Protein AF-A0A060BW60-F1 (afdb_monomer_lite)

Structure (mmCIF, N/CA/C/O backbone):
data_AF-A0A060BW60-F1
#
_entry.id   AF-A0A060BW60-F1
#
loop_
_atom_site.group_PDB
_atom_site.id
_atom_site.type_symbol
_atom_site.label_atom_id
_atom_site.label_alt_id
_atom_site.label_comp_id
_atom_site.label_asym_id
_atom_site.label_entity_id
_atom_site.label_seq_id
_atom_site.pdbx_PDB_ins_code
_atom_site.Cartn_x
_atom_site.Cartn_y
_atom_site.Cartn_z
_atom_site.occupancy
_atom_site.B_iso_or_equiv
_atom_site.auth_seq_id
_atom_site.auth_comp_id
_atom_site.auth_asym_id
_atom_site.auth_atom_id
_atom_site.pdbx_PDB_model_num
ATOM 1 N N . ASN A 1 1 ? -9.218 -16.361 -17.506 1.00 85.06 1 ASN A N 1
ATOM 2 C CA . ASN A 1 1 ? -8.734 -16.171 -16.122 1.00 85.06 1 ASN A CA 1
ATOM 3 C C . ASN A 1 1 ? -7.967 -14.871 -16.048 1.00 85.06 1 ASN A C 1
ATOM 5 O O . ASN A 1 1 ? -6.989 -14.740 -16.773 1.00 85.06 1 ASN A O 1
ATOM 9 N N . ALA A 1 2 ? -8.433 -13.926 -15.234 1.00 96.62 2 ALA A N 1
ATOM 10 C CA . ALA A 1 2 ? -7.666 -12.739 -14.873 1.00 96.62 2 ALA A CA 1
ATOM 11 C C . ALA A 1 2 ? -6.792 -13.081 -13.660 1.00 96.62 2 ALA A C 1
ATOM 13 O O . ALA A 1 2 ? -7.282 -13.711 -12.724 1.00 96.62 2 ALA A O 1
ATOM 14 N N . LEU A 1 3 ? -5.514 -12.716 -13.704 1.00 98.19 3 LEU A N 1
ATOM 15 C CA . LEU A 1 3 ? -4.548 -12.960 -12.637 1.00 98.19 3 LEU A CA 1
ATOM 16 C C . LEU A 1 3 ? -4.153 -11.610 -12.050 1.00 98.19 3 LEU A C 1
ATOM 18 O O . LEU A 1 3 ? -3.747 -10.723 -12.795 1.00 98.19 3 LEU A O 1
ATOM 22 N N . PHE A 1 4 ? -4.301 -11.438 -10.745 1.00 98.00 4 PHE A N 1
ATOM 23 C CA . PHE A 1 4 ? -3.925 -10.203 -10.069 1.00 98.00 4 PHE A CA 1
ATOM 24 C C . PHE A 1 4 ? -3.567 -10.505 -8.619 1.00 98.00 4 PHE A C 1
ATOM 26 O O . PHE A 1 4 ? -4.181 -11.365 -7.986 1.00 98.00 4 PHE A O 1
ATOM 33 N N . TRP A 1 5 ? -2.600 -9.767 -8.089 1.00 98.19 5 TRP A N 1
ATOM 34 C CA . TRP A 1 5 ? -2.333 -9.724 -6.655 1.00 98.19 5 TRP A CA 1
ATOM 35 C C . TRP A 1 5 ? -3.000 -8.535 -5.977 1.00 98.19 5 TRP A C 1
ATOM 37 O O . TRP A 1 5 ? -3.444 -8.635 -4.835 1.00 98.19 5 TRP A O 1
ATOM 47 N N . ASN A 1 6 ? -3.055 -7.408 -6.683 1.00 98.38 6 ASN A N 1
ATOM 48 C CA . ASN A 1 6 ? -3.449 -6.125 -6.131 1.00 98.38 6 ASN A CA 1
ATOM 49 C C . ASN A 1 6 ? -4.646 -5.540 -6.874 1.00 98.38 6 ASN A C 1
ATOM 51 O O . ASN A 1 6 ? -4.843 -5.743 -8.072 1.00 98.38 6 ASN A O 1
ATOM 55 N N . ASN A 1 7 ? -5.413 -4.751 -6.138 1.00 98.50 7 ASN A N 1
ATOM 56 C CA . ASN A 1 7 ? -6.366 -3.780 -6.646 1.00 98.50 7 ASN A CA 1
ATOM 57 C C . ASN A 1 7 ? -6.551 -2.700 -5.564 1.00 98.50 7 ASN A C 1
ATOM 59 O O . ASN A 1 7 ? -5.853 -2.705 -4.551 1.00 98.50 7 ASN A O 1
ATOM 63 N N . HIS A 1 8 ? -7.498 -1.791 -5.768 1.00 98.31 8 HIS A N 1
ATOM 64 C CA . HIS A 1 8 ? -7.781 -0.688 -4.847 1.00 98.31 8 HIS A CA 1
ATOM 65 C C . HIS A 1 8 ? -8.527 -1.090 -3.559 1.00 98.31 8 HIS A C 1
ATOM 67 O O . HIS A 1 8 ? -8.773 -0.225 -2.722 1.00 98.31 8 HIS A O 1
ATOM 73 N N . ASP A 1 9 ? -8.930 -2.352 -3.406 1.00 98.12 9 ASP A N 1
ATOM 74 C CA . ASP A 1 9 ? -9.649 -2.862 -2.231 1.00 98.12 9 ASP A CA 1
ATOM 75 C C . ASP A 1 9 ? -8.815 -3.835 -1.392 1.00 98.12 9 ASP A C 1
ATOM 77 O O . ASP A 1 9 ? -9.195 -4.152 -0.270 1.00 98.12 9 ASP A O 1
ATOM 81 N N . GLN A 1 10 ? -7.695 -4.333 -1.914 1.00 97.44 10 GLN A N 1
ATOM 82 C CA . GLN A 1 10 ? -6.796 -5.225 -1.183 1.00 97.44 10 GLN A CA 1
ATOM 83 C C . GLN A 1 10 ? -5.565 -4.457 -0.679 1.00 97.44 10 GLN A C 1
ATOM 85 O O . GLN A 1 10 ? -5.080 -3.570 -1.389 1.00 97.44 10 GLN A O 1
ATOM 90 N N . PRO A 1 11 ? -5.009 -4.814 0.495 1.00 97.88 11 PRO A N 1
ATOM 91 C CA . PRO A 1 11 ? -3.673 -4.382 0.901 1.00 97.88 11 PRO A CA 1
ATOM 92 C C . PRO A 1 11 ? -2.619 -4.746 -0.147 1.00 97.88 11 PRO A C 1
ATOM 94 O O . PRO A 1 11 ? -2.813 -5.666 -0.949 1.00 97.88 11 PRO A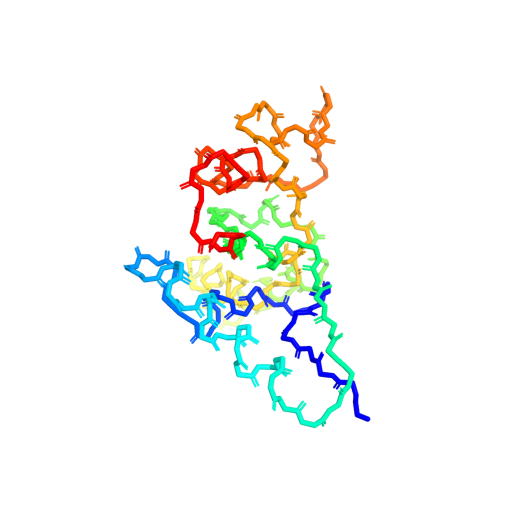 O 1
ATOM 97 N N . ARG A 1 12 ? -1.471 -4.064 -0.122 1.00 98.56 12 ARG A N 1
ATOM 98 C CA . ARG A 1 12 ? -0.362 -4.351 -1.035 1.00 98.56 12 ARG A CA 1
ATOM 99 C C . ARG A 1 12 ? 0.112 -5.784 -0.805 1.00 98.56 12 ARG A C 1
ATOM 101 O O . ARG A 1 12 ? 0.572 -6.140 0.279 1.00 98.56 12 ARG A O 1
ATOM 108 N N . ALA A 1 13 ? 0.075 -6.603 -1.849 1.00 98.31 13 ALA A N 1
ATOM 109 C CA . ALA A 1 13 ? 0.457 -8.009 -1.780 1.00 98.31 13 ALA A CA 1
ATOM 110 C C . ALA A 1 13 ? 1.887 -8.219 -1.269 1.00 98.31 13 ALA A C 1
ATOM 112 O O . ALA A 1 13 ? 2.144 -9.194 -0.569 1.00 98.31 13 ALA A O 1
ATOM 113 N N . LEU A 1 14 ? 2.800 -7.280 -1.543 1.00 98.12 14 LEU A N 1
ATOM 114 C CA . LEU A 1 14 ? 4.155 -7.312 -0.996 1.00 98.12 14 LEU A CA 1
ATOM 115 C C . LEU A 1 14 ? 4.168 -7.252 0.537 1.00 98.12 14 LEU A C 1
ATOM 117 O O . LEU A 1 14 ? 4.914 -7.999 1.161 1.00 98.12 14 LEU A O 1
ATOM 121 N N . SER A 1 15 ? 3.328 -6.409 1.141 1.00 97.94 15 SER A N 1
ATOM 122 C CA . SER A 1 15 ? 3.173 -6.326 2.598 1.00 97.94 15 SER A CA 1
ATOM 123 C C . SER A 1 15 ? 2.425 -7.521 3.184 1.00 97.94 15 SER A C 1
ATOM 125 O O . SER A 1 15 ? 2.679 -7.898 4.325 1.00 97.94 15 SER A O 1
ATOM 127 N N . ARG A 1 16 ? 1.509 -8.120 2.415 1.00 97.44 16 ARG A N 1
ATOM 128 C CA . ARG A 1 16 ? 0.652 -9.221 2.873 1.00 97.44 16 ARG A CA 1
ATOM 129 C C . ARG A 1 16 ? 1.304 -10.602 2.769 1.00 97.44 16 ARG A C 1
ATOM 131 O O . ARG A 1 16 ? 1.107 -11.433 3.650 1.00 97.44 16 ARG A O 1
ATOM 138 N N . PHE A 1 17 ? 2.026 -10.860 1.683 1.00 98.25 17 PHE A N 1
ATOM 139 C CA . PHE A 1 17 ? 2.563 -12.181 1.331 1.00 98.25 17 PHE A CA 1
ATOM 140 C C . PHE A 1 17 ? 4.090 -12.209 1.197 1.00 98.25 17 PHE A C 1
ATOM 142 O O . PHE A 1 17 ? 4.666 -13.290 1.088 1.00 98.25 17 PHE A O 1
ATOM 149 N N . GLY A 1 18 ? 4.746 -11.048 1.180 1.00 97.81 18 GLY A N 1
ATOM 150 C CA . GLY A 1 18 ? 6.200 -10.926 1.118 1.00 97.81 18 GLY A CA 1
ATOM 151 C C . GLY A 1 18 ? 6.823 -10.468 2.437 1.00 97.81 18 GLY A C 1
ATOM 152 O O . GLY A 1 18 ? 6.169 -10.411 3.476 1.00 97.81 18 GLY A O 1
ATOM 153 N N . ASP A 1 19 ? 8.105 -10.108 2.374 1.00 97.88 19 ASP A N 1
ATOM 154 C CA . ASP A 1 19 ? 8.829 -9.466 3.474 1.00 97.88 19 ASP A CA 1
ATOM 155 C C . ASP A 1 19 ? 9.407 -8.121 3.000 1.00 97.88 19 ASP A C 1
ATOM 157 O O . ASP A 1 19 ? 10.538 -8.06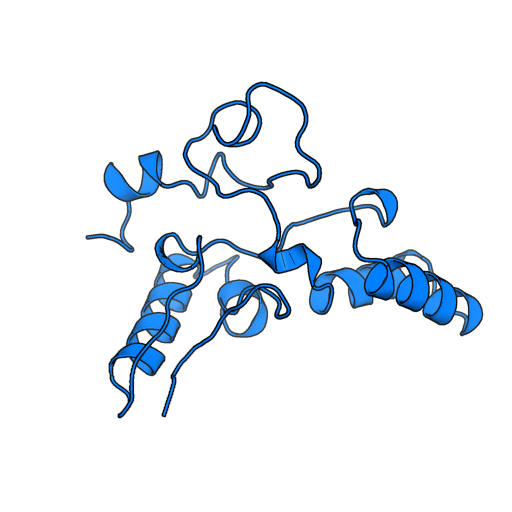3 2.502 1.00 97.88 19 ASP A O 1
ATOM 161 N N . PRO A 1 20 ? 8.645 -7.018 3.119 1.00 96.06 20 PRO A N 1
ATOM 162 C CA . PRO A 1 20 ? 9.104 -5.702 2.692 1.00 96.06 20 PRO A CA 1
ATOM 163 C C . PRO A 1 20 ? 10.216 -5.117 3.572 1.00 96.06 20 PRO A C 1
ATOM 165 O O . PRO A 1 20 ? 10.822 -4.128 3.167 1.00 96.06 20 PRO A O 1
ATOM 168 N N . GLN A 1 21 ? 10.486 -5.678 4.756 1.00 95.19 21 GLN A N 1
ATOM 169 C CA . GLN A 1 21 ? 11.503 -5.149 5.667 1.00 95.19 21 GLN A CA 1
ATOM 170 C C . GLN A 1 21 ? 12.884 -5.704 5.332 1.00 95.19 21 GLN A C 1
ATOM 172 O O . GLN A 1 21 ? 13.834 -4.940 5.184 1.00 95.19 21 GLN A O 1
ATOM 177 N N . ASN A 1 22 ? 12.991 -7.023 5.166 1.00 97.56 22 ASN A N 1
ATOM 178 C CA . ASN A 1 22 ? 14.284 -7.679 4.959 1.00 97.56 22 ASN A CA 1
ATOM 179 C C . ASN A 1 22 ? 14.543 -8.024 3.487 1.00 97.56 22 ASN A C 1
ATOM 181 O O . ASN A 1 22 ? 15.693 -8.053 3.048 1.00 97.56 22 ASN A O 1
ATOM 185 N N . TYR A 1 23 ? 13.488 -8.281 2.705 1.00 97.69 23 TYR A N 1
ATOM 186 C CA . TYR A 1 23 ? 13.599 -8.856 1.361 1.00 97.69 23 TYR A CA 1
ATOM 187 C C . TYR A 1 23 ? 12.641 -8.219 0.351 1.00 97.69 23 TYR A C 1
ATOM 189 O O . TYR A 1 23 ? 12.097 -8.920 -0.505 1.00 97.69 23 TYR A O 1
ATOM 197 N N . ARG A 1 24 ? 12.446 -6.895 0.412 1.00 96.94 24 ARG A N 1
ATOM 198 C CA . ARG A 1 24 ? 11.461 -6.172 -0.413 1.00 96.94 24 ARG A CA 1
ATOM 199 C C . ARG A 1 24 ? 11.540 -6.512 -1.903 1.00 96.94 24 ARG A C 1
ATOM 201 O O . ARG A 1 24 ? 10.558 -6.968 -2.477 1.00 96.94 24 ARG A O 1
ATOM 208 N N . ILE A 1 25 ? 12.717 -6.326 -2.504 1.00 97.56 25 ILE A N 1
ATOM 209 C CA . ILE A 1 25 ? 12.950 -6.536 -3.944 1.00 97.56 25 ILE A CA 1
ATOM 210 C C . ILE A 1 25 ? 12.735 -8.008 -4.313 1.00 97.56 25 ILE A C 1
ATOM 212 O O . ILE A 1 25 ? 11.945 -8.313 -5.201 1.00 97.56 25 ILE A O 1
ATOM 216 N N . LYS A 1 26 ? 13.373 -8.929 -3.578 1.00 98.00 26 LYS A N 1
ATOM 217 C CA . LYS A 1 26 ? 13.271 -10.375 -3.839 1.00 98.00 26 LYS A CA 1
ATOM 218 C C . LYS A 1 26 ? 11.829 -10.874 -3.714 1.00 98.00 26 LYS A C 1
ATOM 220 O O . LYS A 1 26 ? 11.365 -11.631 -4.557 1.00 98.00 26 LYS A O 1
ATOM 225 N N . SER A 1 27 ? 11.105 -10.421 -2.691 1.00 98.31 27 SER A N 1
ATOM 226 C CA . SER A 1 27 ? 9.700 -10.784 -2.475 1.00 98.31 27 SER A CA 1
ATOM 227 C C . SER A 1 27 ? 8.804 -10.251 -3.595 1.00 98.31 27 SER A C 1
ATOM 229 O O . SER A 1 27 ? 7.965 -10.990 -4.103 1.00 98.31 27 SER A O 1
ATOM 231 N N . ALA A 1 28 ? 9.005 -8.998 -4.021 1.00 98.06 28 ALA A N 1
ATOM 232 C CA . ALA A 1 28 ? 8.265 -8.408 -5.137 1.00 98.06 28 ALA A CA 1
ATOM 233 C C . ALA A 1 28 ? 8.491 -9.188 -6.443 1.00 98.06 28 ALA A C 1
ATOM 235 O O . ALA A 1 28 ? 7.527 -9.542 -7.120 1.00 98.06 28 ALA A O 1
ATOM 236 N N . GLN A 1 29 ? 9.743 -9.536 -6.754 1.00 97.62 29 GLN A N 1
ATOM 237 C CA . GLN A 1 29 ? 10.089 -10.327 -7.938 1.00 97.62 29 GLN A CA 1
ATOM 238 C C . GLN A 1 29 ? 9.475 -11.734 -7.902 1.00 97.62 29 GLN A C 1
ATOM 240 O O . GLN A 1 29 ? 8.956 -12.199 -8.917 1.00 97.62 29 GLN A O 1
ATOM 245 N N . VAL A 1 30 ? 9.482 -12.408 -6.744 1.00 97.94 30 VAL A N 1
ATOM 246 C CA . VAL A 1 30 ? 8.852 -13.731 -6.583 1.00 97.94 30 VAL A CA 1
ATOM 247 C C . VAL A 1 30 ? 7.342 -13.653 -6.805 1.00 97.94 30 VAL A C 1
ATOM 249 O O . VAL A 1 30 ? 6.803 -14.465 -7.556 1.00 97.94 30 VAL A O 1
ATOM 252 N N . LEU A 1 31 ? 6.659 -12.668 -6.210 1.00 98.25 31 LEU A N 1
ATOM 253 C CA . LEU A 1 31 ? 5.219 -12.472 -6.401 1.00 98.25 31 LEU A CA 1
ATOM 254 C C . LEU A 1 31 ? 4.883 -12.189 -7.872 1.00 98.25 31 LEU A C 1
ATOM 256 O O . LEU A 1 31 ? 3.997 -12.840 -8.433 1.00 98.25 31 LEU A O 1
ATOM 260 N N . ALA A 1 32 ? 5.619 -11.281 -8.517 1.00 97.69 32 ALA A N 1
ATOM 261 C CA . ALA A 1 32 ? 5.440 -10.976 -9.933 1.00 97.69 32 ALA A CA 1
ATOM 262 C C . ALA A 1 32 ? 5.656 -12.224 -10.804 1.00 97.69 32 ALA A C 1
ATOM 264 O O . ALA A 1 32 ? 4.800 -12.555 -11.619 1.00 97.69 32 ALA A O 1
ATOM 265 N N . THR A 1 33 ? 6.743 -12.966 -10.577 1.00 97.69 33 THR A N 1
ATOM 266 C CA . THR A 1 33 ? 7.068 -14.199 -11.315 1.00 97.69 33 THR A CA 1
ATOM 267 C C . THR A 1 33 ? 5.970 -15.248 -11.163 1.00 97.69 33 THR A C 1
ATOM 269 O O . THR A 1 33 ? 5.517 -15.813 -12.157 1.00 97.69 33 THR A O 1
ATOM 272 N N . ALA A 1 34 ? 5.497 -15.480 -9.934 1.00 96.88 34 ALA A N 1
ATOM 273 C C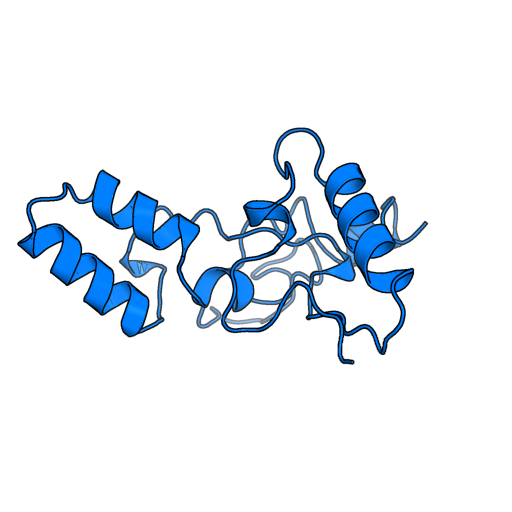A . ALA A 1 34 ? 4.435 -16.442 -9.667 1.00 96.88 34 ALA A CA 1
ATOM 274 C C . ALA A 1 34 ? 3.153 -16.099 -10.439 1.00 96.88 34 ALA A C 1
ATOM 276 O O . ALA A 1 34 ? 2.547 -16.986 -11.031 1.00 96.88 34 ALA A O 1
ATOM 277 N N . MET A 1 35 ? 2.758 -14.821 -10.484 1.00 97.00 35 MET A N 1
ATOM 278 C CA . MET A 1 35 ? 1.563 -14.386 -11.216 1.00 97.00 35 MET A CA 1
ATOM 279 C C . MET A 1 35 ? 1.744 -14.417 -12.733 1.00 97.00 35 MET A C 1
ATOM 281 O O . MET A 1 35 ? 0.891 -14.950 -13.438 1.00 97.00 35 MET A O 1
ATOM 285 N N . GLN A 1 36 ? 2.834 -13.841 -13.237 1.00 96.69 36 GLN A N 1
ATOM 286 C CA . GLN A 1 36 ? 3.061 -13.634 -14.670 1.00 96.69 36 GLN A CA 1
ATOM 287 C C . GLN A 1 36 ? 3.264 -14.950 -15.433 1.00 96.69 36 GLN A C 1
ATOM 289 O O . GLN A 1 36 ? 2.958 -15.022 -16.620 1.00 96.69 36 GLN A O 1
ATOM 294 N N . LEU A 1 37 ? 3.751 -16.001 -14.763 1.00 97.25 37 LEU A N 1
ATOM 295 C CA . LEU A 1 37 ? 3.993 -17.312 -15.376 1.00 97.25 37 LEU A CA 1
ATOM 296 C C . LEU A 1 37 ? 2.813 -18.292 -15.246 1.00 97.25 37 LEU A C 1
ATOM 298 O O . LEU A 1 37 ? 2.886 -19.416 -15.746 1.00 97.25 37 LEU A O 1
ATOM 302 N N . MET A 1 38 ? 1.714 -17.894 -14.599 1.00 97.75 38 MET A N 1
ATOM 303 C CA . MET A 1 38 ? 0.484 -18.686 -14.564 1.00 97.75 38 MET A CA 1
ATOM 304 C C . MET A 1 38 ? -0.331 -18.526 -15.859 1.00 97.75 38 MET A C 1
ATOM 306 O O . MET A 1 38 ? -0.288 -17.506 -16.543 1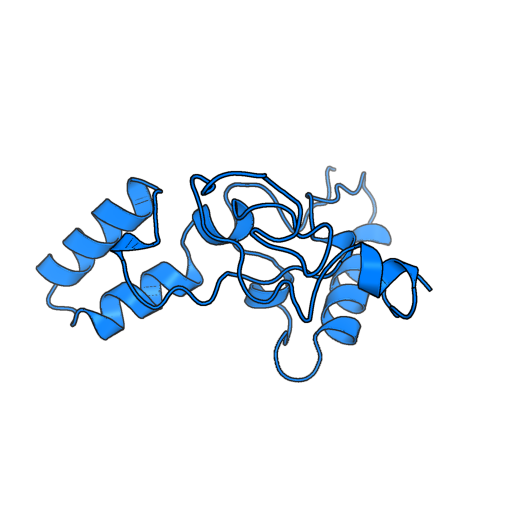.00 97.75 38 MET A O 1
ATOM 310 N N . ARG A 1 39 ? -1.145 -19.537 -16.200 1.00 98.06 39 ARG A N 1
ATOM 311 C CA . ARG A 1 39 ? -2.051 -19.470 -17.359 1.00 98.06 39 ARG A CA 1
ATOM 312 C C . ARG A 1 39 ? -3.195 -18.485 -17.097 1.00 98.06 39 ARG A C 1
ATOM 314 O O . ARG A 1 39 ? -4.158 -18.806 -16.398 1.00 98.06 39 ARG A O 1
ATOM 321 N N . GLY A 1 40 ? -3.146 -17.326 -17.740 1.00 97.69 40 GLY A N 1
ATOM 322 C CA . GLY A 1 40 ? -4.202 -16.320 -17.686 1.00 97.69 40 GLY A CA 1
ATOM 323 C C . GLY A 1 40 ? -3.742 -14.985 -18.255 1.00 97.69 40 GLY A C 1
ATOM 324 O O . GLY A 1 40 ? -2.712 -14.909 -18.916 1.00 97.69 40 GLY A O 1
ATOM 325 N N . THR A 1 41 ? -4.522 -13.940 -18.004 1.00 98.31 41 THR A N 1
ATOM 326 C CA . THR A 1 41 ? -4.179 -12.560 -18.357 1.00 98.31 41 THR A CA 1
ATOM 327 C C . THR A 1 41 ? -3.786 -11.821 -17.076 1.00 98.31 41 THR A C 1
ATOM 329 O O . THR A 1 41 ? -4.661 -11.631 -16.225 1.00 98.31 41 THR A O 1
ATOM 332 N N . PRO A 1 42 ? -2.505 -11.457 -16.897 1.00 98.06 42 PRO A N 1
ATOM 333 C CA . PRO A 1 42 ? -2.026 -10.773 -15.703 1.00 98.06 42 PRO A CA 1
ATOM 334 C C . PRO A 1 42 ? -2.400 -9.289 -15.706 1.00 98.06 42 PRO A C 1
ATOM 336 O O . PRO A 1 42 ? -2.392 -8.632 -16.746 1.00 98.06 42 PRO A O 1
ATOM 339 N N . PHE A 1 43 ? -2.702 -8.766 -14.523 1.00 98.38 43 PHE A N 1
ATOM 340 C CA . PHE A 1 43 ? -2.970 -7.358 -14.261 1.00 98.38 43 PHE A CA 1
ATOM 341 C C . PHE A 1 43 ? -1.988 -6.857 -13.208 1.00 98.38 43 PHE A C 1
ATOM 343 O O . PHE A 1 43 ? -1.795 -7.499 -12.179 1.00 98.38 43 PHE A O 1
ATOM 350 N N . ILE A 1 44 ? -1.397 -5.695 -13.472 1.00 98.19 44 ILE A N 1
ATOM 351 C CA . ILE A 1 44 ? -0.512 -4.987 -12.546 1.00 98.19 44 ILE A CA 1
ATOM 352 C C . ILE A 1 44 ? -1.274 -3.762 -12.047 1.00 98.19 44 ILE A C 1
ATOM 354 O O . ILE A 1 44 ? -1.825 -3.004 -12.848 1.00 98.19 44 ILE A O 1
ATOM 358 N N . TYR A 1 45 ? -1.320 -3.569 -10.732 1.00 98.69 45 TYR A N 1
ATOM 359 C CA . TYR A 1 45 ? -1.923 -2.380 -10.132 1.00 98.69 45 TYR A CA 1
ATOM 360 C C . TYR A 1 45 ? -0.866 -1.301 -9.867 1.00 98.69 45 TYR A C 1
ATOM 362 O O . TYR A 1 45 ? 0.260 -1.621 -9.505 1.00 98.69 45 TYR A O 1
ATOM 370 N N . GLN A 1 46 ? -1.227 -0.020 -9.995 1.00 98.62 46 GLN A N 1
ATOM 371 C CA . GLN A 1 46 ? -0.281 1.101 -9.886 1.00 98.62 46 GLN A CA 1
ATOM 372 C C . GLN A 1 46 ? 0.607 1.030 -8.632 1.00 98.62 46 GLN A C 1
ATOM 374 O O . GLN A 1 46 ? 0.115 0.970 -7.500 1.00 98.62 46 GLN A O 1
ATOM 379 N N . GLY A 1 47 ? 1.922 1.050 -8.815 1.00 98.38 47 GLY A N 1
ATOM 380 C CA . GLY A 1 47 ? 2.905 0.961 -7.742 1.00 98.38 47 GLY A CA 1
ATOM 381 C C . GLY A 1 47 ? 3.321 -0.462 -7.362 1.00 98.38 47 GLY A C 1
ATOM 382 O O . GLY A 1 47 ? 4.289 -0.624 -6.620 1.00 98.38 47 GLY A O 1
ATOM 383 N N . GLU A 1 48 ? 2.632 -1.499 -7.848 1.00 98.31 48 GLU A N 1
ATOM 384 C CA . GLU A 1 48 ? 3.092 -2.889 -7.716 1.00 98.31 48 GLU A CA 1
ATOM 385 C C . GLU A 1 48 ? 4.446 -3.077 -8.406 1.00 98.31 48 GLU A C 1
ATOM 387 O O . GLU A 1 48 ? 5.335 -3.724 -7.858 1.00 98.31 48 GLU A O 1
ATOM 392 N N . GLU A 1 49 ? 4.634 -2.427 -9.553 1.00 97.62 49 GLU A N 1
ATOM 393 C CA . GLU A 1 49 ? 5.826 -2.506 -10.390 1.00 97.62 49 GLU A CA 1
ATOM 394 C C . GLU A 1 49 ? 7.080 -1.890 -9.756 1.00 97.62 49 GLU A C 1
ATOM 396 O O . GLU A 1 49 ? 8.184 -2.230 -10.154 1.00 97.62 49 GLU A O 1
ATOM 401 N N . ILE A 1 50 ? 6.933 -1.033 -8.741 1.00 98.00 50 ILE A N 1
ATOM 402 C CA . ILE A 1 50 ? 8.054 -0.506 -7.936 1.00 98.00 50 ILE A CA 1
ATOM 403 C C . ILE A 1 50 ? 8.098 -1.118 -6.527 1.00 98.00 50 ILE A C 1
ATOM 405 O O . ILE A 1 50 ? 8.867 -0.686 -5.665 1.00 98.00 50 ILE A O 1
ATOM 409 N N . GLY A 1 51 ? 7.249 -2.115 -6.257 1.00 97.69 51 GLY A N 1
ATOM 410 C CA . GLY A 1 51 ? 7.152 -2.762 -4.954 1.00 97.69 51 GLY A CA 1
ATOM 411 C C . GLY A 1 51 ? 6.698 -1.813 -3.841 1.00 97.69 51 GLY A C 1
ATOM 412 O O . GLY A 1 51 ? 7.301 -1.810 -2.765 1.00 97.69 51 GLY A O 1
ATOM 413 N N . MET A 1 52 ? 5.666 -0.994 -4.090 1.00 98.50 52 MET A N 1
ATOM 414 C CA . MET A 1 52 ? 5.014 -0.207 -3.037 1.00 98.50 52 MET A CA 1
ATOM 415 C C . MET A 1 52 ? 4.459 -1.116 -1.936 1.00 98.50 52 MET A C 1
ATOM 417 O O . MET A 1 52 ? 3.926 -2.198 -2.190 1.00 98.50 52 MET A O 1
ATOM 421 N N . THR A 1 53 ? 4.552 -0.633 -0.702 1.00 98.44 53 THR A N 1
ATOM 422 C CA . THR A 1 53 ? 4.102 -1.326 0.508 1.00 98.44 53 THR A CA 1
ATOM 423 C C . THR A 1 53 ? 2.888 -0.625 1.100 1.00 98.44 53 THR A C 1
ATOM 425 O O . THR A 1 53 ? 2.603 0.527 0.768 1.00 98.44 53 THR A O 1
ATOM 428 N N . ASP A 1 54 ? 2.202 -1.298 2.018 1.00 98.44 54 ASP A N 1
ATOM 429 C CA . ASP A 1 54 ? 1.214 -0.650 2.880 1.00 98.44 54 ASP A CA 1
ATOM 430 C C . ASP A 1 54 ? 1.834 0.565 3.600 1.00 98.44 54 ASP A C 1
ATOM 432 O O . ASP A 1 54 ? 3.029 0.542 3.938 1.00 98.44 54 ASP A O 1
ATOM 436 N N . PRO A 1 55 ? 1.055 1.634 3.840 1.00 97.50 55 PRO A N 1
ATOM 437 C CA . PRO A 1 55 ? 1.527 2.805 4.551 1.00 97.50 55 PRO A CA 1
ATOM 438 C C . PRO A 1 55 ? 1.677 2.535 6.043 1.00 97.50 55 PRO A C 1
ATOM 440 O O . PRO A 1 55 ? 0.812 1.943 6.686 1.00 97.50 55 PRO A O 1
ATOM 443 N N . ASP A 1 56 ? 2.735 3.075 6.640 1.00 93.88 56 ASP A N 1
ATOM 444 C CA . ASP A 1 56 ? 2.940 2.993 8.087 1.00 93.88 56 ASP A CA 1
ATOM 445 C C . ASP A 1 56 ? 2.255 4.160 8.827 1.00 93.88 56 ASP A C 1
ATOM 447 O O . ASP A 1 56 ? 2.889 5.027 9.437 1.00 93.88 56 ASP A O 1
ATOM 451 N N . TYR A 1 57 ? 0.925 4.222 8.725 1.00 97.56 57 TYR A N 1
ATOM 452 C CA . TYR A 1 57 ? 0.099 5.229 9.398 1.00 97.56 57 TYR A CA 1
ATOM 453 C C . TYR A 1 57 ? -0.007 4.973 10.900 1.00 97.56 57 TYR A C 1
ATOM 455 O O . TYR A 1 57 ? -0.506 3.945 11.337 1.00 97.56 57 TYR A O 1
ATOM 463 N N . GLN A 1 58 ? 0.416 5.930 11.726 1.00 96.31 58 GLN A N 1
ATOM 464 C CA . GLN A 1 58 ? 0.440 5.753 13.186 1.00 96.31 58 GLN A CA 1
ATOM 465 C C . GLN A 1 58 ? -0.860 6.156 13.882 1.00 96.31 58 GLN A C 1
ATOM 467 O O . GLN A 1 58 ? -0.972 6.008 15.098 1.00 96.31 58 GLN A O 1
ATOM 472 N N . LYS A 1 59 ? -1.830 6.713 13.150 1.00 97.06 59 LYS A N 1
ATOM 473 C CA . LYS A 1 59 ? -3.071 7.235 13.725 1.00 97.06 59 LYS A CA 1
ATOM 474 C C . LYS A 1 59 ? -4.257 6.872 12.848 1.00 97.06 59 LYS A C 1
ATOM 476 O O . LYS A 1 59 ? -4.176 6.953 11.628 1.00 97.06 59 LYS A O 1
ATOM 481 N N . ILE A 1 60 ? -5.400 6.589 13.475 1.00 97.94 60 ILE A N 1
ATOM 482 C CA . ILE A 1 60 ? -6.655 6.348 12.747 1.00 97.94 60 ILE A CA 1
ATOM 483 C C . ILE A 1 60 ? -7.065 7.554 11.880 1.00 97.94 60 ILE A C 1
ATOM 485 O O . ILE A 1 60 ? -7.644 7.386 10.817 1.00 97.94 60 ILE A O 1
ATOM 489 N N . SER A 1 61 ? -6.686 8.775 12.276 1.00 97.19 61 SER A N 1
ATOM 490 C CA . SER A 1 61 ? -6.960 10.011 11.526 1.00 97.19 61 SER A CA 1
ATOM 491 C C . SER A 1 61 ? -6.264 10.104 10.161 1.00 97.19 61 SER A C 1
ATOM 493 O O . SER A 1 61 ? -6.636 10.952 9.342 1.00 97.19 61 SER A O 1
ATOM 495 N N . ASP A 1 62 ? -5.232 9.285 9.937 1.00 97.62 62 ASP A N 1
ATOM 496 C CA . ASP A 1 62 ? -4.514 9.221 8.662 1.00 97.62 62 ASP A CA 1
ATOM 497 C C . ASP A 1 62 ? -5.292 8.411 7.610 1.00 97.62 62 ASP A C 1
ATOM 499 O O . ASP A 1 62 ? -5.085 8.613 6.415 1.00 97.62 62 ASP A O 1
ATOM 503 N N . TYR A 1 63 ? -6.239 7.576 8.048 1.00 98.38 63 TYR A N 1
ATOM 504 C CA . TYR A 1 63 ? -7.155 6.828 7.190 1.00 98.38 63 TYR A CA 1
ATOM 505 C C . TYR A 1 63 ? -8.360 7.683 6.759 1.00 98.38 63 TYR A C 1
ATOM 507 O O . TYR A 1 63 ? -8.712 8.688 7.393 1.00 98.38 63 TYR A O 1
ATOM 515 N N . LYS A 1 64 ? -8.974 7.299 5.638 1.00 98.25 64 LYS A N 1
ATOM 516 C CA . LYS A 1 64 ? -10.131 7.953 5.007 1.00 98.25 64 LYS A CA 1
ATOM 517 C C . LYS A 1 64 ? -11.258 6.986 4.674 1.00 98.25 64 LYS A C 1
ATOM 519 O O . LYS A 1 64 ? -12.394 7.437 4.548 1.00 98.25 64 LYS A O 1
ATOM 524 N N . ASP A 1 65 ? -10.970 5.697 4.547 1.00 98.31 65 ASP A N 1
ATOM 525 C CA . ASP A 1 65 ? -11.971 4.688 4.245 1.00 98.31 65 ASP A CA 1
ATOM 526 C C . ASP A 1 65 ? -12.997 4.562 5.374 1.00 98.31 65 ASP A C 1
ATOM 528 O O . ASP A 1 65 ? -12.655 4.302 6.529 1.00 98.31 65 ASP A O 1
ATOM 532 N N . VAL A 1 66 ? -14.274 4.733 5.031 1.00 97.94 66 VAL A N 1
ATOM 533 C CA . VAL A 1 66 ? -15.381 4.690 5.995 1.00 97.94 66 VAL A CA 1
ATOM 534 C C . VAL A 1 66 ? -15.487 3.328 6.678 1.00 97.94 66 VAL A C 1
ATOM 536 O O . VAL A 1 66 ? -15.789 3.262 7.864 1.00 97.94 66 VAL A O 1
ATOM 539 N N . GLU A 1 67 ? -15.182 2.250 5.956 1.00 97.88 67 GLU A N 1
ATOM 540 C CA . GLU A 1 67 ? -15.184 0.893 6.498 1.00 97.88 67 GLU A CA 1
ATOM 541 C C . GLU A 1 67 ? -14.101 0.735 7.570 1.00 97.88 67 GLU A C 1
ATOM 543 O O . GLU A 1 67 ? -14.408 0.328 8.687 1.00 97.88 67 GLU A O 1
ATOM 548 N N . SER A 1 68 ? -12.872 1.179 7.291 1.00 98.12 68 SER A N 1
ATOM 549 C CA . SER A 1 68 ? -11.784 1.206 8.276 1.00 98.12 68 SER A CA 1
ATOM 550 C C . SER A 1 68 ? -12.111 2.059 9.506 1.00 98.12 68 SER A C 1
ATOM 552 O O . SER A 1 68 ? -11.789 1.674 10.631 1.00 98.12 68 SER A O 1
ATOM 554 N N . LEU A 1 69 ? -12.760 3.215 9.320 1.00 98.50 69 LEU A N 1
ATOM 555 C CA . LEU A 1 69 ? -13.169 4.080 10.430 1.00 98.50 69 LEU A CA 1
ATOM 556 C C . LEU A 1 69 ? -14.259 3.426 11.290 1.00 98.50 69 LEU A C 1
ATOM 558 O O . LEU A 1 69 ? -14.159 3.465 12.516 1.00 98.50 69 LEU A O 1
ATOM 562 N N . ASN A 1 70 ? -15.259 2.796 10.671 1.00 98.56 70 ASN A N 1
ATOM 563 C CA . ASN A 1 70 ? -16.327 2.091 11.378 1.00 98.56 70 ASN A CA 1
ATOM 564 C C . ASN A 1 70 ? -15.786 0.859 12.111 1.00 98.56 70 ASN A C 1
ATOM 566 O O . ASN A 1 70 ? -16.000 0.730 13.315 1.00 98.56 70 ASN A O 1
ATOM 570 N N . ALA A 1 71 ? -14.995 0.024 11.432 1.00 98.38 71 ALA A N 1
ATOM 571 C CA . ALA A 1 71 ? -14.361 -1.152 12.019 1.00 98.38 71 ALA A CA 1
ATOM 572 C C . ALA A 1 71 ? -13.479 -0.781 13.219 1.00 98.38 71 ALA A C 1
ATOM 574 O O . ALA A 1 71 ? -13.471 -1.475 14.235 1.00 98.38 71 ALA A O 1
ATOM 575 N N . TYR A 1 72 ? -12.771 0.351 13.155 1.00 98.62 72 TYR A N 1
ATOM 576 C CA . TYR A 1 72 ? -12.012 0.852 14.297 1.00 98.62 72 TYR A CA 1
ATOM 577 C C . TYR A 1 72 ? -12.917 1.150 15.502 1.00 98.62 72 TYR A C 1
ATOM 579 O O . TYR A 1 72 ? -12.597 0.729 16.613 1.00 98.62 72 TYR A O 1
ATOM 587 N N . GLN A 1 73 ? -14.053 1.829 15.301 1.00 98.62 73 GLN A N 1
ATOM 588 C CA . GLN A 1 73 ? -15.009 2.105 16.384 1.00 98.62 73 GLN A CA 1
ATOM 589 C C . GLN A 1 73 ? -15.649 0.825 16.932 1.00 98.62 73 GLN A C 1
ATOM 591 O O . GLN A 1 73 ? -15.778 0.681 18.146 1.00 98.62 73 GLN A O 1
ATOM 596 N N . GLU A 1 74 ? -15.995 -0.127 16.067 1.00 98.62 74 GLU A N 1
ATOM 597 C CA . GLU A 1 74 ? -16.544 -1.426 16.467 1.00 98.62 74 GLU A CA 1
ATOM 598 C C . GLU A 1 74 ? -15.551 -2.225 17.319 1.00 98.62 74 GLU A C 1
ATOM 600 O O . GLU A 1 74 ? -15.921 -2.782 18.351 1.00 98.62 74 GLU A O 1
ATOM 605 N N . LEU A 1 75 ? -14.266 -2.225 16.952 1.00 98.50 75 LEU A N 1
ATOM 606 C CA . LEU A 1 75 ? -13.214 -2.876 17.734 1.00 98.50 75 LEU A CA 1
ATOM 607 C C . LEU A 1 75 ? -13.042 -2.230 19.114 1.00 98.50 75 LEU A C 1
ATOM 609 O O . LEU A 1 75 ? -12.860 -2.947 20.101 1.00 98.50 75 LEU A O 1
ATOM 613 N N . LEU A 1 76 ? -13.123 -0.898 19.203 1.00 98.62 76 LEU A N 1
ATOM 614 C CA . LEU A 1 76 ? -13.112 -0.194 20.488 1.00 98.62 76 LEU A CA 1
ATOM 615 C C . LEU A 1 76 ? -14.338 -0.553 21.337 1.00 98.62 76 LEU A C 1
ATOM 617 O O . LEU A 1 76 ? -14.192 -0.851 22.522 1.00 98.62 76 LEU A O 1
ATOM 621 N N . ALA A 1 77 ? -15.529 -0.582 20.734 1.00 98.56 77 ALA A N 1
ATOM 622 C CA . ALA A 1 77 ? -16.764 -0.982 21.407 1.00 98.56 77 ALA A CA 1
ATOM 623 C C . ALA A 1 77 ? -16.712 -2.442 21.894 1.00 98.56 77 ALA A C 1
ATOM 625 O O . ALA A 1 77 ? -17.247 -2.765 22.951 1.00 98.56 77 ALA A O 1
ATOM 626 N N . ALA A 1 78 ? -15.995 -3.308 21.173 1.00 98.44 78 ALA A N 1
ATOM 627 C CA . ALA A 1 78 ? -15.708 -4.687 21.561 1.00 98.44 78 ALA A CA 1
ATOM 628 C C . ALA A 1 78 ? -14.582 -4.826 22.613 1.00 98.44 78 ALA A C 1
ATOM 630 O O . ALA A 1 78 ? -14.150 -5.940 22.915 1.00 98.44 78 ALA A O 1
ATOM 631 N N . GLY A 1 79 ? -14.077 -3.718 23.167 1.00 98.56 79 GLY A N 1
ATOM 632 C CA . GLY A 1 79 ? -13.097 -3.708 24.254 1.00 98.56 79 GLY A CA 1
ATOM 633 C C . GLY A 1 79 ? -11.632 -3.813 23.819 1.00 98.56 79 GLY A C 1
ATOM 634 O O . GLY A 1 79 ? -10.763 -4.017 24.669 1.00 98.56 79 GLY A O 1
ATOM 635 N N . LYS A 1 80 ? -11.313 -3.680 22.523 1.00 98.56 80 LYS A N 1
ATOM 636 C CA . LYS A 1 80 ? -9.913 -3.570 22.078 1.00 98.56 80 LYS A CA 1
ATOM 637 C C . LYS A 1 80 ? -9.326 -2.228 22.496 1.00 98.56 80 LYS A C 1
ATOM 639 O O . LYS A 1 80 ? -9.996 -1.199 22.480 1.00 98.56 80 LYS A O 1
ATOM 644 N N . THR A 1 81 ? -8.032 -2.220 22.804 1.00 98.56 81 THR A N 1
ATOM 645 C CA . THR A 1 81 ? -7.315 -0.956 23.004 1.00 98.56 81 THR A CA 1
ATOM 646 C C . THR A 1 81 ? -7.146 -0.219 21.668 1.00 98.56 81 THR A C 1
ATOM 648 O O . THR A 1 81 ? -7.092 -0.869 20.619 1.00 98.56 81 THR A O 1
ATOM 651 N N . PRO A 1 82 ? -6.961 1.115 21.669 1.00 98.31 82 PRO A N 1
ATOM 652 C CA . PRO A 1 82 ? -6.653 1.875 20.453 1.00 98.31 82 PRO A CA 1
ATOM 653 C C . PRO A 1 82 ? -5.490 1.300 19.638 1.00 98.31 82 PRO A C 1
ATOM 655 O O . PRO A 1 82 ? -5.555 1.248 18.413 1.00 98.31 82 PRO A O 1
ATOM 658 N N . ALA A 1 83 ? -4.446 0.805 20.310 1.00 98.19 83 ALA A N 1
ATOM 659 C CA . ALA A 1 83 ? -3.300 0.185 19.653 1.00 98.19 83 ALA A CA 1
ATOM 660 C C . ALA A 1 83 ? -3.666 -1.141 18.968 1.00 98.19 83 ALA A C 1
ATOM 662 O O . ALA A 1 83 ? -3.254 -1.382 17.836 1.00 98.19 83 ALA A O 1
ATOM 663 N N . GLN A 1 84 ? -4.464 -1.988 19.626 1.00 98.31 84 GLN A N 1
ATOM 664 C CA . GLN A 1 84 ? -4.937 -3.249 19.046 1.00 98.31 84 GLN A CA 1
ATOM 665 C C . GLN A 1 84 ? -5.886 -3.010 17.869 1.00 98.31 84 GLN A C 1
ATOM 667 O O . GLN A 1 84 ? -5.747 -3.662 16.836 1.00 98.31 84 GLN A O 1
ATOM 672 N N . ALA A 1 85 ? -6.821 -2.067 18.014 1.00 98.38 85 ALA A N 1
ATOM 673 C CA . ALA A 1 85 ? -7.746 -1.695 16.952 1.00 98.38 85 ALA A CA 1
ATOM 674 C C . ALA A 1 85 ? -6.985 -1.144 15.738 1.00 98.38 85 ALA A C 1
ATOM 676 O O . ALA A 1 85 ? -7.160 -1.635 14.627 1.00 98.38 85 ALA A O 1
ATOM 677 N N . LEU A 1 86 ? -6.052 -0.208 15.948 1.00 98.38 86 LEU A N 1
ATOM 678 C CA . LEU A 1 86 ? -5.228 0.340 14.870 1.00 98.38 86 LEU A CA 1
ATOM 679 C C . LEU A 1 86 ? -4.353 -0.730 14.204 1.00 98.38 86 LEU A C 1
ATOM 681 O O . LEU A 1 86 ? -4.206 -0.716 12.988 1.00 98.38 86 LEU A O 1
ATOM 685 N N . ALA A 1 87 ? -3.792 -1.671 14.968 1.00 98.06 87 ALA A N 1
ATOM 686 C CA . ALA A 1 87 ? -3.000 -2.765 14.410 1.00 98.06 87 ALA A CA 1
ATOM 687 C C . ALA A 1 87 ? -3.824 -3.692 13.500 1.00 98.06 87 ALA A C 1
ATOM 689 O O . ALA A 1 87 ? -3.275 -4.226 12.538 1.00 98.06 87 ALA A O 1
ATOM 690 N N . ALA A 1 88 ? -5.120 -3.873 13.778 1.00 97.62 88 ALA A N 1
ATOM 691 C CA . ALA A 1 88 ? -6.027 -4.587 12.881 1.00 97.62 88 ALA A CA 1
ATOM 692 C C . ALA A 1 88 ? -6.293 -3.774 11.603 1.00 97.62 88 ALA A C 1
ATOM 694 O O . ALA A 1 88 ? -6.109 -4.293 10.505 1.00 97.62 88 ALA A O 1
ATOM 695 N N . ILE A 1 89 ? -6.609 -2.479 11.736 1.00 98.31 89 ILE A N 1
ATOM 696 C CA . ILE A 1 89 ? -6.819 -1.585 10.583 1.00 98.31 89 ILE A CA 1
ATOM 697 C C . ILE A 1 89 ? -5.582 -1.521 9.682 1.00 98.31 89 ILE A C 1
ATOM 699 O O . ILE A 1 89 ? -5.712 -1.605 8.465 1.00 98.31 89 ILE A O 1
ATOM 703 N N . LYS A 1 90 ? -4.374 -1.448 10.256 1.00 97.50 90 LYS A N 1
ATOM 704 C CA . LYS A 1 90 ? -3.114 -1.446 9.497 1.00 97.50 90 LYS A CA 1
ATOM 705 C C . LYS A 1 90 ? -2.978 -2.634 8.545 1.00 97.50 90 LYS A C 1
ATOM 707 O O . LYS A 1 90 ? -2.347 -2.478 7.508 1.00 97.50 90 LYS A O 1
ATOM 712 N N . LYS A 1 91 ? -3.534 -3.798 8.889 1.00 96.31 91 LYS A N 1
ATOM 713 C CA . LYS A 1 91 ? -3.409 -5.022 8.085 1.00 96.31 91 LYS A CA 1
ATOM 714 C C . LYS A 1 91 ? -4.454 -5.129 6.980 1.00 96.31 91 LYS A C 1
ATOM 716 O O . LYS A 1 91 ? -4.155 -5.694 5.938 1.00 96.31 91 LYS A O 1
ATOM 721 N N . GLU A 1 92 ? -5.653 -4.601 7.214 1.00 96.19 92 GLU A N 1
ATOM 722 C CA . GLU A 1 92 ? -6.824 -4.899 6.375 1.00 96.19 92 GLU A CA 1
ATOM 723 C C . GLU A 1 92 ? -7.375 -3.681 5.620 1.00 96.19 92 GLU A C 1
ATOM 725 O O . GLU A 1 92 ? -8.169 -3.841 4.698 1.00 96.19 92 GLU A O 1
ATOM 730 N N . SER A 1 93 ? -6.985 -2.457 5.991 1.00 98.25 93 SER A N 1
ATOM 731 C CA . SER A 1 93 ? -7.573 -1.240 5.424 1.00 98.25 93 SER A CA 1
ATOM 732 C C . SER A 1 93 ? -7.397 -1.153 3.910 1.00 98.25 93 SER A C 1
ATOM 734 O O . SER A 1 93 ? -6.284 -1.244 3.388 1.00 98.25 93 SER A O 1
ATOM 736 N N . ARG A 1 94 ? -8.485 -0.837 3.203 1.00 98.25 94 ARG A N 1
ATOM 737 C CA . ARG A 1 94 ? -8.465 -0.614 1.749 1.00 98.25 94 ARG A CA 1
ATOM 738 C C . ARG A 1 94 ? -7.632 0.601 1.353 1.00 98.25 94 ARG A C 1
ATOM 740 O O . ARG A 1 94 ? -7.094 0.654 0.253 1.00 98.25 94 ARG A O 1
ATOM 747 N N . ASP A 1 95 ? -7.465 1.567 2.259 1.00 98.56 95 ASP A N 1
ATOM 748 C CA . ASP A 1 95 ? -6.595 2.724 2.021 1.00 98.56 95 ASP A CA 1
ATOM 749 C C . ASP A 1 95 ? -5.129 2.338 1.813 1.00 98.56 95 ASP A C 1
ATOM 751 O O . ASP A 1 95 ? -4.374 3.119 1.229 1.00 98.56 95 ASP A O 1
ATOM 755 N N . ASN A 1 96 ? -4.723 1.138 2.239 1.00 98.50 96 ASN A N 1
ATOM 756 C CA . ASN A 1 96 ? -3.345 0.684 2.128 1.00 98.50 96 ASN A CA 1
ATOM 757 C C . ASN A 1 96 ? -2.833 0.685 0.677 1.00 98.50 96 ASN A C 1
ATOM 759 O O . ASN A 1 96 ? -1.676 1.017 0.423 1.00 98.50 96 ASN A O 1
ATOM 763 N N . SER A 1 97 ? -3.696 0.383 -0.294 1.00 98.19 97 SER A N 1
ATOM 764 C CA . SER A 1 97 ? -3.362 0.407 -1.722 1.00 98.19 97 SER A CA 1
ATOM 765 C C . SER A 1 97 ? -3.876 1.653 -2.454 1.00 98.19 97 SER A C 1
ATOM 767 O O . SER A 1 97 ? -3.697 1.779 -3.668 1.00 98.19 97 SER A O 1
ATOM 769 N N . ARG A 1 98 ? -4.474 2.612 -1.739 1.00 98.62 98 ARG A N 1
ATOM 770 C CA . ARG A 1 98 ? -5.015 3.858 -2.316 1.00 98.62 98 ARG A CA 1
ATOM 771 C C . ARG A 1 98 ? -4.118 5.072 -2.084 1.00 98.62 98 ARG A C 1
ATOM 773 O O . ARG A 1 98 ? -4.446 6.175 -2.524 1.00 98.62 98 ARG A O 1
ATOM 780 N N . THR A 1 99 ? -2.993 4.888 -1.395 1.00 98.56 99 THR A N 1
ATOM 781 C CA . THR A 1 99 ? -2.013 5.955 -1.191 1.00 98.56 99 THR A CA 1
ATOM 782 C C . THR A 1 99 ? -1.490 6.491 -2.528 1.00 98.56 99 THR A C 1
ATOM 784 O O . THR A 1 99 ? -1.457 5.759 -3.525 1.00 98.56 99 THR A O 1
ATOM 787 N N . PRO A 1 100 ? -1.100 7.778 -2.586 1.00 98.56 100 PRO A N 1
ATOM 788 C CA . PRO A 1 100 ? -0.583 8.373 -3.810 1.00 98.56 100 PRO A CA 1
ATOM 789 C C . PRO A 1 100 ? 0.572 7.581 -4.423 1.00 98.56 100 PRO A C 1
ATOM 791 O O . PRO A 1 100 ? 1.462 7.125 -3.706 1.00 98.56 100 PRO A O 1
ATOM 794 N N . MET A 1 101 ? 0.573 7.475 -5.754 1.00 98.69 101 MET A N 1
ATOM 795 C CA . MET A 1 101 ? 1.682 6.879 -6.498 1.00 98.69 101 MET A CA 1
ATOM 796 C C . MET A 1 101 ? 2.989 7.625 -6.203 1.00 98.69 101 MET A C 1
ATOM 798 O O . MET A 1 101 ? 3.010 8.857 -6.147 1.00 98.69 101 MET A O 1
ATOM 802 N N . GLN A 1 102 ? 4.074 6.874 -6.020 1.00 98.69 102 GLN A N 1
ATOM 803 C CA . GLN A 1 102 ? 5.370 7.411 -5.611 1.00 98.69 102 GLN A CA 1
ATOM 804 C C . GLN A 1 102 ? 6.265 7.649 -6.832 1.00 98.69 102 GLN A C 1
ATOM 806 O O . GLN A 1 102 ? 7.061 6.792 -7.209 1.00 98.69 102 GLN A O 1
ATOM 811 N N . TRP A 1 103 ? 6.130 8.814 -7.471 1.00 98.75 103 TRP A N 1
ATOM 812 C CA . TRP A 1 103 ? 6.894 9.150 -8.678 1.00 98.75 103 TRP A CA 1
ATOM 813 C C . TRP A 1 103 ? 8.359 9.463 -8.377 1.00 98.75 103 TRP A C 1
ATOM 815 O O . TRP A 1 103 ? 9.252 8.975 -9.067 1.00 98.75 103 TRP A O 1
ATOM 825 N N . ASN A 1 104 ? 8.619 10.252 -7.336 1.00 98.69 104 ASN A N 1
ATOM 826 C CA . ASN A 1 104 ? 9.969 10.630 -6.925 1.00 98.69 104 ASN A CA 1
ATOM 827 C C . ASN A 1 104 ? 10.054 10.879 -5.403 1.00 98.69 104 ASN A C 1
ATOM 829 O O . ASN A 1 104 ? 9.091 10.650 -4.668 1.00 98.69 104 ASN A O 1
ATOM 833 N N . ALA A 1 105 ? 11.217 11.327 -4.922 1.00 98.25 105 ALA A N 1
ATOM 834 C CA . ALA A 1 105 ? 11.458 11.604 -3.503 1.00 98.25 105 ALA A CA 1
ATOM 835 C C . ALA A 1 105 ? 10.988 13.001 -3.040 1.00 98.25 105 ALA A C 1
ATOM 837 O O . ALA A 1 105 ? 11.153 13.331 -1.862 1.00 98.25 105 ALA A O 1
ATOM 838 N N . ASP A 1 106 ? 10.406 13.812 -3.929 1.00 98.19 106 ASP A N 1
ATOM 839 C CA . ASP A 1 106 ? 9.991 15.179 -3.614 1.00 98.19 106 ASP A CA 1
ATOM 840 C C . ASP A 1 106 ? 8.769 15.201 -2.681 1.00 98.19 106 ASP A C 1
ATOM 842 O O . ASP A 1 106 ? 8.200 14.176 -2.277 1.00 98.19 106 ASP A O 1
ATOM 846 N N . GLN A 1 107 ? 8.331 16.411 -2.327 1.00 97.75 107 GLN A N 1
ATOM 847 C CA . GLN A 1 107 ? 7.121 16.611 -1.542 1.00 97.75 107 GLN A CA 1
ATOM 848 C C . GLN A 1 107 ? 5.933 15.860 -2.165 1.00 97.75 107 GLN A C 1
ATOM 850 O O . GLN A 1 107 ? 5.700 15.904 -3.371 1.00 97.75 107 GLN A O 1
ATOM 855 N N . PHE A 1 108 ? 5.190 15.143 -1.315 1.00 98.00 108 PHE A N 1
ATOM 856 C CA . PHE A 1 108 ? 4.075 14.281 -1.722 1.00 98.00 108 PHE A CA 1
ATOM 857 C C . PHE A 1 108 ? 4.446 13.251 -2.800 1.00 98.00 108 PHE A C 1
ATOM 859 O O . PHE A 1 108 ? 3.590 12.853 -3.581 1.00 98.00 108 PHE A O 1
ATOM 866 N N . ALA A 1 109 ? 5.704 12.806 -2.822 1.00 98.38 109 ALA A N 1
ATOM 867 C CA . ALA A 1 109 ? 6.232 11.833 -3.773 1.00 98.38 109 ALA A CA 1
ATOM 868 C C . ALA A 1 109 ? 6.141 12.268 -5.247 1.00 98.38 109 ALA A C 1
ATOM 870 O O . ALA A 1 109 ? 6.018 11.428 -6.140 1.00 98.38 109 ALA A O 1
ATOM 871 N N . GLY A 1 110 ? 6.104 13.582 -5.498 1.00 98.38 110 GLY A N 1
ATOM 872 C CA . GLY A 1 110 ? 5.893 14.142 -6.834 1.00 98.38 110 GLY A CA 1
ATOM 873 C C . GLY A 1 110 ? 4.464 13.971 -7.363 1.00 98.38 110 GLY A C 1
ATOM 874 O O . GLY A 1 110 ? 4.175 14.366 -8.488 1.00 98.38 110 GLY A O 1
ATOM 875 N N . PHE A 1 111 ? 3.545 13.414 -6.567 1.00 98.69 111 PHE A N 1
ATOM 876 C CA . PHE A 1 111 ? 2.151 13.196 -6.962 1.00 98.69 111 PHE A CA 1
ATOM 877 C C . PHE A 1 111 ? 1.350 14.496 -7.074 1.00 98.69 111 PHE A C 1
ATOM 879 O O . PHE A 1 111 ? 0.446 14.610 -7.898 1.00 98.69 111 PHE A O 1
ATOM 886 N N . SER A 1 112 ? 1.636 15.474 -6.215 1.00 98.50 112 SER A N 1
ATOM 887 C CA . SER A 1 112 ? 0.846 16.699 -6.109 1.00 98.50 112 SER A CA 1
ATOM 888 C C . SER A 1 112 ? 1.699 17.863 -5.619 1.00 98.50 112 SER A C 1
ATOM 890 O O . SER A 1 112 ? 2.646 17.678 -4.861 1.00 98.50 112 SER A O 1
ATOM 892 N N . LYS A 1 113 ? 1.315 19.085 -6.005 1.00 97.94 113 LYS A N 1
ATOM 893 C CA . LYS A 1 113 ? 1.883 20.339 -5.476 1.00 97.94 113 LYS A CA 1
ATOM 894 C C . LYS A 1 113 ? 1.217 20.793 -4.169 1.00 97.94 113 LYS A C 1
ATOM 896 O O . LYS A 1 113 ? 1.700 21.708 -3.514 1.00 97.94 113 LYS A O 1
ATOM 901 N N . VAL A 1 114 ? 0.095 20.174 -3.798 1.00 98.06 114 VAL A N 1
ATOM 902 C CA . VAL A 1 114 ? -0.682 20.466 -2.582 1.00 98.06 114 VAL A CA 1
ATOM 903 C C . VAL A 1 114 ? -0.940 19.192 -1.786 1.00 98.06 114 VAL A C 1
ATOM 905 O O . VAL A 1 114 ? -0.775 18.088 -2.307 1.00 98.06 114 VAL A O 1
ATOM 908 N N . LYS A 1 115 ? -1.373 19.336 -0.527 1.00 97.88 115 LYS A N 1
ATOM 909 C CA . LYS A 1 115 ? -1.633 18.199 0.363 1.00 97.88 115 LYS A CA 1
ATOM 910 C C . LYS A 1 115 ? -2.621 17.206 -0.285 1.00 97.88 115 LYS A C 1
ATOM 912 O O . LYS A 1 115 ? -3.768 17.588 -0.513 1.00 97.88 115 LYS A O 1
ATOM 917 N N . PRO A 1 116 ? -2.205 15.956 -0.562 1.00 97.94 116 PRO A N 1
ATOM 918 C CA . PRO A 1 116 ? -3.085 14.936 -1.112 1.00 97.94 116 PRO A CA 1
ATOM 919 C C . PRO A 1 116 ? -4.084 14.433 -0.064 1.00 97.94 116 PRO A C 1
ATOM 921 O O . PRO A 1 116 ? -3.911 14.626 1.143 1.00 97.94 116 PRO A O 1
ATOM 924 N N . TRP A 1 117 ? -5.134 13.772 -0.548 1.00 96.94 117 TRP A N 1
ATOM 925 C CA . TRP A 1 117 ? -6.233 13.248 0.266 1.00 96.94 117 TRP A CA 1
ATOM 926 C C . TRP A 1 117 ? -5.799 12.098 1.198 1.00 96.94 117 TRP A C 1
ATOM 928 O O . TRP A 1 117 ? -6.256 12.037 2.340 1.00 96.94 117 TRP A O 1
ATOM 938 N N . LEU A 1 118 ? -4.851 11.269 0.745 1.00 98.00 118 LEU A N 1
ATOM 939 C CA . LEU A 1 118 ? -4.071 10.317 1.544 1.00 98.00 118 LEU A CA 1
ATOM 940 C C . LEU A 1 118 ? -2.586 10.674 1.475 1.00 98.00 118 LEU A C 1
ATOM 942 O O . LEU A 1 118 ? -2.102 11.176 0.464 1.00 98.00 118 LEU A O 1
ATOM 946 N N . LYS A 1 119 ? -1.844 10.414 2.552 1.00 96.44 119 LYS A N 1
ATOM 947 C CA . LYS A 1 119 ? -0.420 10.754 2.651 1.00 96.44 119 LYS A CA 1
ATOM 948 C C . LYS A 1 119 ? 0.447 9.629 2.053 1.00 96.44 119 LYS A C 1
ATOM 950 O O . LYS A 1 119 ? 0.312 8.499 2.521 1.00 96.44 119 LYS A O 1
ATOM 955 N N . PRO A 1 120 ? 1.365 9.896 1.104 1.00 96.81 120 PRO A N 1
ATOM 956 C CA . PRO A 1 120 ? 2.356 8.899 0.711 1.00 96.81 120 PRO A CA 1
ATOM 957 C C . PRO A 1 120 ? 3.344 8.669 1.860 1.00 96.81 120 PRO A C 1
ATOM 959 O O . PRO A 1 120 ? 3.640 9.573 2.649 1.00 96.81 120 PRO A O 1
ATOM 962 N N . THR A 1 121 ? 3.857 7.454 1.961 1.00 95.06 121 THR A N 1
ATOM 963 C CA . THR A 1 121 ? 4.837 7.053 2.977 1.00 95.06 121 THR A CA 1
ATOM 964 C C . THR A 1 121 ? 6.067 6.509 2.277 1.00 95.06 121 THR A C 1
ATOM 966 O O . THR A 1 121 ? 5.934 6.061 1.159 1.00 95.06 121 THR A O 1
ATOM 969 N N . ASN A 1 122 ? 7.242 6.527 2.912 1.00 96.12 122 ASN A N 1
ATOM 970 C CA . ASN A 1 122 ? 8.472 5.876 2.423 1.00 96.12 122 ASN A CA 1
ATOM 971 C C . ASN A 1 122 ? 8.960 6.221 0.992 1.00 96.12 122 ASN A C 1
ATOM 973 O O . ASN A 1 122 ? 9.883 5.574 0.494 1.00 96.12 122 ASN A O 1
ATOM 977 N N . GLN A 1 123 ? 8.447 7.285 0.364 1.00 97.12 123 GLN A N 1
ATOM 978 C CA . GLN A 1 123 ? 8.787 7.672 -1.011 1.00 97.12 123 GLN A CA 1
ATOM 979 C C . GLN A 1 123 ? 10.266 8.009 -1.223 1.00 97.12 123 GLN A C 1
ATOM 981 O O . GLN A 1 123 ? 10.773 7.925 -2.335 1.00 97.12 123 GLN A O 1
ATOM 986 N N . THR A 1 124 ? 10.984 8.371 -0.158 1.00 96.25 124 THR A N 1
ATOM 987 C CA . THR A 1 124 ? 12.434 8.600 -0.213 1.00 96.25 124 THR A CA 1
ATOM 988 C C . THR A 1 124 ? 13.222 7.324 -0.512 1.00 96.25 124 THR A C 1
ATOM 990 O O . THR A 1 124 ? 14.354 7.415 -0.969 1.00 96.25 124 THR A O 1
ATOM 993 N N . GLN A 1 125 ? 12.634 6.148 -0.266 1.00 95.19 125 GLN A N 1
ATOM 994 C CA . GLN A 1 125 ? 13.248 4.839 -0.503 1.00 95.19 125 GLN A CA 1
ATOM 995 C C . GLN A 1 125 ? 12.618 4.098 -1.685 1.00 95.19 125 GLN A C 1
ATOM 997 O O . GLN A 1 125 ? 13.309 3.359 -2.378 1.00 95.19 125 GLN A O 1
ATOM 1002 N N . ILE A 1 126 ? 11.310 4.266 -1.899 1.00 97.56 126 ILE A N 1
ATOM 1003 C CA . ILE A 1 126 ? 10.555 3.570 -2.945 1.00 97.56 126 ILE A CA 1
ATOM 1004 C C . ILE A 1 126 ? 9.933 4.623 -3.853 1.00 97.56 126 ILE A C 1
ATOM 1006 O O . ILE A 1 126 ? 9.004 5.313 -3.451 1.00 97.56 126 ILE A O 1
ATOM 1010 N N . ASN A 1 127 ? 10.434 4.780 -5.071 1.00 98.56 127 ASN A N 1
ATOM 1011 C CA . ASN A 1 127 ? 9.819 5.654 -6.064 1.00 98.56 127 ASN A CA 1
ATOM 1012 C C . ASN A 1 127 ? 10.292 5.290 -7.475 1.00 98.56 127 ASN A C 1
ATOM 1014 O O . ASN A 1 127 ? 11.346 4.678 -7.640 1.00 98.56 127 ASN A O 1
ATOM 1018 N N . VAL A 1 128 ? 9.521 5.701 -8.482 1.00 98.56 128 VAL A N 1
ATOM 1019 C CA . VAL A 1 128 ? 9.802 5.411 -9.897 1.00 98.56 128 VAL A CA 1
ATOM 1020 C C . VAL A 1 128 ? 11.159 5.957 -10.334 1.00 98.56 128 VAL A C 1
ATOM 1022 O O . VAL A 1 128 ? 11.916 5.239 -10.979 1.00 98.56 128 VAL A O 1
ATOM 1025 N N . ALA A 1 129 ? 11.493 7.200 -9.975 1.00 98.38 129 ALA A N 1
ATOM 1026 C CA . ALA A 1 129 ? 12.758 7.813 -10.381 1.00 98.38 129 ALA A CA 1
ATOM 1027 C C . ALA A 1 129 ? 13.983 7.030 -9.872 1.00 98.38 129 ALA A C 1
ATOM 1029 O O . ALA A 1 129 ? 14.929 6.814 -10.626 1.00 98.38 129 ALA A O 1
ATOM 1030 N N . ALA A 1 130 ? 13.95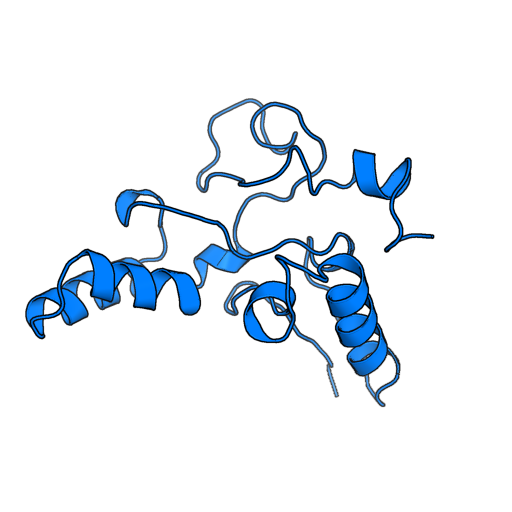3 6.567 -8.620 1.00 97.06 130 ALA A N 1
ATOM 1031 C CA . ALA A 1 130 ? 15.005 5.735 -8.044 1.00 97.06 130 ALA A CA 1
ATOM 1032 C C . ALA A 1 130 ? 15.060 4.350 -8.706 1.00 97.06 130 ALA A C 1
ATOM 1034 O O . ALA A 1 130 ? 16.146 3.882 -9.044 1.00 97.06 130 ALA A O 1
ATOM 1035 N N . GLU A 1 131 ? 13.903 3.721 -8.940 1.00 97.06 131 GLU A N 1
ATOM 1036 C CA . GLU A 1 131 ? 13.843 2.391 -9.550 1.00 97.06 131 GLU A CA 1
ATOM 1037 C C . GLU A 1 131 ? 14.364 2.399 -10.998 1.00 97.06 131 GLU A C 1
ATOM 1039 O O . GLU A 1 131 ? 15.118 1.513 -11.387 1.00 97.06 131 GLU A O 1
ATOM 1044 N N . LEU A 1 132 ? 14.050 3.440 -11.777 1.00 96.94 132 LEU A N 1
ATOM 1045 C CA . LEU A 1 132 ? 14.577 3.618 -13.135 1.00 96.94 132 LEU A CA 1
ATOM 1046 C C . LEU A 1 132 ? 16.081 3.923 -13.165 1.00 96.94 132 LEU A C 1
ATOM 1048 O O . LEU A 1 132 ? 16.756 3.559 -14.123 1.00 96.94 132 LEU A O 1
ATOM 1052 N N . ALA A 1 133 ? 16.606 4.623 -12.157 1.00 95.69 133 ALA A N 1
ATOM 1053 C CA . ALA A 1 133 ? 18.006 5.035 -12.139 1.00 95.69 133 ALA A CA 1
ATOM 1054 C C . ALA A 1 133 ? 18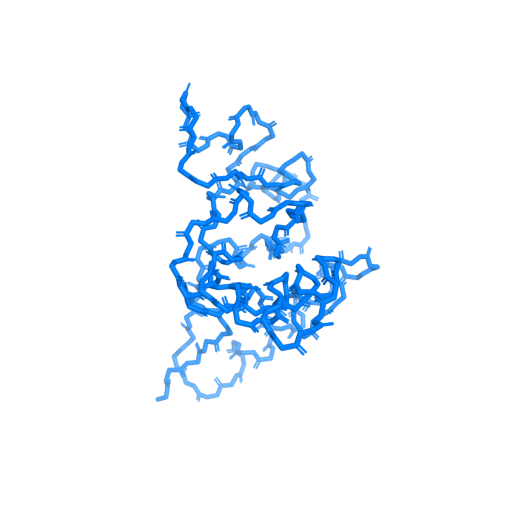.948 3.913 -11.679 1.00 95.69 133 ALA A C 1
ATOM 1056 O O . ALA A 1 133 ? 20.011 3.719 -12.267 1.00 95.69 133 ALA A O 1
ATOM 1057 N N . THR A 1 134 ? 18.594 3.213 -10.598 1.00 92.44 134 THR A N 1
ATOM 1058 C CA . THR A 1 134 ? 19.482 2.249 -9.920 1.00 92.44 134 THR A CA 1
ATOM 1059 C C . THR A 1 134 ? 18.747 1.042 -9.330 1.00 92.44 134 THR A C 1
ATOM 1061 O O . THR A 1 134 ? 19.343 0.263 -8.581 1.00 92.44 134 THR A O 1
ATOM 1064 N N . GLY A 1 135 ? 17.457 0.887 -9.636 1.00 89.88 135 GLY A N 1
ATOM 1065 C CA . GLY A 1 135 ? 16.614 -0.187 -9.126 1.00 89.88 135 GLY A CA 1
ATOM 1066 C C . GLY A 1 135 ? 16.990 -1.581 -9.625 1.00 89.88 135 GLY A C 1
ATOM 1067 O O . GLY A 1 135 ? 17.850 -1.755 -10.484 1.00 89.88 135 GLY A O 1
ATOM 1068 N N . GLN A 1 136 ? 16.333 -2.593 -9.067 1.00 93.19 136 GLN A N 1
ATOM 1069 C CA . GLN A 1 136 ? 16.523 -4.012 -9.417 1.00 93.19 136 GLN A CA 1
ATOM 1070 C C . GLN A 1 136 ? 15.217 -4.698 -9.840 1.00 93.19 136 GLN A C 1
ATOM 1072 O O . GLN A 1 136 ? 15.222 -5.864 -10.207 1.00 93.19 136 GLN A O 1
ATOM 1077 N N . ILE A 1 137 ? 14.074 -4.026 -9.727 1.00 91.81 137 ILE A N 1
ATOM 1078 C CA . ILE A 1 137 ? 12.773 -4.533 -10.160 1.00 91.81 137 ILE A CA 1
ATOM 1079 C C . ILE A 1 137 ? 12.595 -4.292 -11.666 1.00 91.81 137 ILE A C 1
ATOM 1081 O O . ILE A 1 137 ? 12.008 -5.132 -12.342 1.00 91.81 137 ILE A O 1
ATOM 1085 N N . PHE A 1 138 ? 13.125 -3.184 -12.199 1.00 85.75 138 PHE A N 1
ATOM 1086 C CA . PHE A 1 138 ? 13.083 -2.869 -13.636 1.00 85.75 138 PHE A CA 1
ATOM 1087 C C . PHE A 1 138 ? 14.293 -3.365 -14.447 1.00 85.75 138 PHE A C 1
ATOM 1089 O O . PHE A 1 138 ? 14.218 -3.348 -15.675 1.00 85.75 138 PHE A O 1
ATOM 1096 N N . ASN A 1 139 ? 15.377 -3.786 -13.786 1.00 73.12 139 ASN A N 1
ATOM 1097 C CA . ASN A 1 139 ? 16.632 -4.247 -14.402 1.00 73.12 139 ASN A CA 1
ATOM 1098 C C . ASN A 1 139 ? 16.804 -5.759 -14.251 1.00 73.12 139 ASN A C 1
ATOM 1100 O O . ASN A 1 139 ? 17.365 -6.377 -15.182 1.00 73.12 139 ASN A O 1
#

Radius of gyration: 15.91 Å; chains: 1; bounding box: 36×40×43 Å

Secondary structure (DSSP, 8-state):
-EE-S--TTSPPHHHHHS-TTT-HHHHHHHHHHHHHTSSSEE---TTGGGT-------SGGG---HHHHHHHHHHHHTT--HHHHHHHHHHH-GGGGTSPP--SSSGGGGS-SS--SS---STTTS-HHHHHHH-SS--

InterPro domains:
  IPR006047 Glycosyl hydrolase family 13, catalytic domain [PF00128] (1-134)
  IPR017853 Glycoside hydrolase superfamily [SSF51445] (2-131)

Foldseek 3Di:
DEFEDDDLQFFLNCQVPHDCPPQQLVRLLVVCCVRVPDPDHYDDDFQSLQRQHFAPDPDLVLDDDPVLVVQLVVCVVVVDDNVRSVVVSSHRPSCRSVQFAQAAPDVQNPRDPDDDPHGDHPSNPTHNVCCVPPNDSVD

Organism: NCBI:txid165192

Sequence (139 aa):
NALFWNNHDQPRALSRFGDPQNYRIKSAQVLATAMQLMRGTPFIYQGEEIGMTDPDYQKISDYKDVESLNAYQELLAAGKTPAQALAAIKKESRDNSRTPMQWNADQFAGFSKVKPWLKPTNQTQINVAAELATGQIFN

pLDDT: mean 97.3, std 2.85, range [73.12, 98.75]